Protein 1T4A (pdb70)

Organism: Bacillus subtilis (strain 168) (NCBI:txid224308)

Solvent-accessible surface area: 9435 Å² total

B-factor: mean 18.8, std 11.94, range [2.64, 69.56]

Foldseek 3Di:
DKKKKWKWFDPPDDAVVFVVVQVVCVCPVVVDDTGTDTDIIDDDDDDPDDPVVVVVVCCVPVYVVVTMDMDMDDDD/DKKKKKKFFPPPDDDVPFVVVQVVCVCPVVVDDTGGDIDIIDDDDDDPDDPVVVVVVCPPPVHPVVGMDMDMDDDD

Nearest PDB structures (foldseek):
  1t4a-assembly1_A  TM=1.014E+00  e=2.938E-14  Bacillus subtilis
  2yx5-assembly1_A  TM=8.548E-01  e=5.910E-07  Methanocaldococcus jannaschii
  2dgb-assembly1_D  TM=7.047E-01  e=1.731E-05  Thermus thermophilus
  1vq3-assembly1_C  TM=7.251E-01  e=3.754E-05  Thermotoga maritima MSB8
  3d54-assembly1_J  TM=7.693E-01  e=1.079E-04  Thermotoga maritima

Sequence (152 aa):
YKVKVYVSLKESVLDPQGSAVQHALHSTYNEVQDVRIGKYELTIEKSDRDLDVLVKECEKLLANTVIEDYRYEVEEYKVKVYVSLKESVLDPQGSAVQHALHSTYNEVQDVRIGKYELTIEKSDRDLDVLVKECEKLLANTVIEDYRYEVEE

Radius of gyration: 17.02 Å; Cα contacts (8 Å, |Δi|>4): 257; chains: 2; bounding box: 53×38×32 Å

Structure (mmCIF, N/CA/C/O backbone):
data_1T4A
#
_entry.id   1T4A
#
_cell.length_a   89.128
_cell.length_b   42.206
_cell.length_c   47.033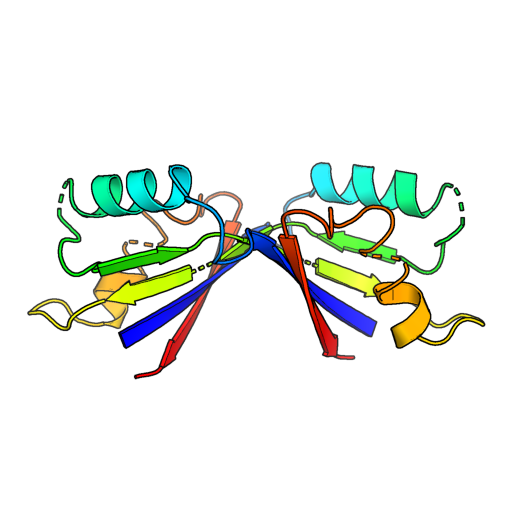
_cell.angle_alpha   90.00
_cell.angle_beta   118.22
_cell.angle_gamma   90.00
#
_symmetry.space_group_name_H-M   'C 1 2 1'
#
loop_
_entity.id
_entity.type
_entity.pdbx_description
1 polymer PurS
2 water water
#
loop_
_atom_site.group_PDB
_atom_site.id
_atom_site.type_symbol
_atom_site.label_atom_id
_atom_site.label_alt_id
_atom_site.label_comp_id
_atom_site.label_asym_id
_atom_site.label_entity_id
_atom_site.label_seq_id
_atom_site.pdbx_PDB_ins_code
_atom_site.Cartn_x
_atom_site.Cartn_y
_atom_site.Cartn_z
_atom_site.occupancy
_atom_site.B_iso_or_equiv
_atom_site.auth_seq_id
_atom_site.auth_comp_id
_atom_site.auth_asym_id
_atom_site.auth_atom_id
_atom_site.pdbx_PDB_model_num
ATOM 9 N N . TYR A 1 2 ? 30.858 -20.631 -8.275 1.00 11.02 2 TYR A N 1
ATOM 10 C CA . TYR A 1 2 ? 31.891 -21.526 -7.769 1.00 9.80 2 TYR A CA 1
ATOM 11 C C . TYR A 1 2 ? 33.239 -21.358 -8.455 1.00 9.04 2 TYR A C 1
ATOM 12 O O . TYR A 1 2 ? 33.321 -20.958 -9.619 1.00 6.94 2 TYR A O 1
ATOM 21 N N . LYS A 1 3 ? 34.295 -21.684 -7.719 1.00 10.28 3 LYS A N 1
ATOM 22 C CA . LYS A 1 3 ? 35.645 -21.649 -8.247 1.00 10.85 3 LYS A CA 1
ATOM 23 C C . LYS A 1 3 ? 36.080 -23.099 -8.135 1.00 12.06 3 LYS A C 1
ATOM 24 O O . LYS A 1 3 ? 36.191 -23.637 -7.030 1.00 9.99 3 LYS A O 1
ATOM 30 N N . VAL A 1 4 ? 36.296 -23.742 -9.276 1.00 13.10 4 VAL A N 1
ATOM 31 C CA . VAL A 1 4 ? 36.690 -25.141 -9.280 1.00 12.46 4 VAL A CA 1
ATOM 32 C C . VAL A 1 4 ? 38.184 -25.302 -9.512 1.00 12.20 4 VAL A C 1
ATOM 33 O O . VAL A 1 4 ? 38.709 -24.889 -10.545 1.00 14.04 4 VAL A O 1
ATOM 37 N N . LYS A 1 5 ? 38.861 -25.903 -8.540 1.00 8.60 5 LYS A N 1
ATOM 38 C CA . LYS A 1 5 ? 40.297 -26.156 -8.636 1.00 8.12 5 LYS A CA 1
ATOM 39 C C . LYS A 1 5 ? 40.458 -27.588 -9.127 1.00 8.63 5 LYS A C 1
ATOM 40 O O . LYS A 1 5 ? 39.934 -28.518 -8.515 1.00 8.30 5 LYS A O 1
ATOM 46 N N . VAL A 1 6 ? 41.174 -27.768 -10.230 1.00 8.47 6 VAL A N 1
ATOM 47 C CA . VAL A 1 6 ? 41.374 -29.103 -10.773 1.00 8.47 6 VAL A CA 1
ATOM 48 C C . VAL A 1 6 ? 42.861 -29.432 -10.832 1.00 9.03 6 VAL A C 1
ATOM 49 O O . VAL A 1 6 ? 43.660 -28.629 -11.310 1.00 10.38 6 VAL A O 1
ATOM 53 N N . TYR A 1 7 ? 43.228 -30.611 -10.339 1.00 7.30 7 TYR A N 1
ATOM 54 C CA . TYR A 1 7 ? 44.620 -31.044 -10.360 1.00 7.06 7 TYR A CA 1
ATOM 55 C C . TYR A 1 7 ? 44.735 -32.237 -11.295 1.00 6.16 7 TYR A C 1
ATOM 56 O O . TYR A 1 7 ? 44.142 -33.284 -11.041 1.00 5.14 7 TYR A O 1
ATOM 65 N N . VAL A 1 8 ? 45.490 -32.075 -12.377 1.00 9.19 8 VAL A N 1
ATOM 66 C CA . VAL A 1 8 ? 45.673 -33.146 -13.352 1.00 9.63 8 VAL A CA 1
ATOM 67 C C . VAL A 1 8 ? 47.096 -33.692 -13.289 1.00 9.47 8 VAL A C 1
ATOM 68 O O . VAL A 1 8 ? 48.057 -32.959 -13.493 1.00 10.54 8 VAL A O 1
ATOM 72 N N . SER A 1 9 ? 47.223 -34.981 -13.016 1.00 7.68 9 SER A N 1
ATOM 73 C CA . SER A 1 9 ? 48.539 -35.600 -12.916 1.00 9.51 9 SER A CA 1
ATOM 74 C C . SER A 1 9 ? 48.540 -37.005 -13.498 1.00 9.29 9 SER A C 1
ATOM 75 O O . SER A 1 9 ? 47.532 -37.713 -13.445 1.00 9.89 9 SER A O 1
ATOM 78 N N . LEU A 1 10 ? 49.679 -37.402 -14.053 1.00 10.13 10 LEU A N 1
ATOM 79 C CA . LEU A 1 10 ? 49.811 -38.720 -14.652 1.00 11.54 10 LEU A CA 1
ATOM 80 C C . LEU A 1 10 ? 49.558 -39.801 -13.612 1.00 12.64 10 LEU A C 1
ATOM 81 O O . LEU A 1 10 ? 49.957 -39.670 -12.452 1.00 10.94 10 LEU A O 1
ATOM 86 N N . LYS A 1 11 ? 48.878 -40.862 -14.033 1.00 11.04 11 LYS A N 1
ATOM 87 C CA . LYS A 1 11 ? 48.582 -41.968 -13.139 1.00 11.93 11 LYS A CA 1
ATOM 88 C C . LYS A 1 11 ? 49.887 -42.576 -12.623 1.00 12.72 11 LYS A C 1
ATOM 89 O O . LYS A 1 11 ? 50.914 -42.557 -13.305 1.00 10.02 11 LYS A O 1
ATOM 95 N N . GLU A 1 12 ? 49.835 -43.099 -11.404 1.00 14.76 12 GLU A N 1
ATOM 96 C CA . GLU A 1 12 ? 50.990 -43.702 -10.757 1.00 17.22 12 GLU A CA 1
ATOM 97 C C . GLU A 1 12 ? 51.759 -44.656 -11.668 1.00 17.55 12 GLU A C 1
ATOM 98 O O . GLU A 1 12 ? 52.984 -44.581 -11.757 1.00 18.21 12 GLU A O 1
ATOM 104 N N . SER A 1 13 ? 51.036 -45.540 -12.348 1.00 21.46 13 SER A N 1
ATOM 105 C CA . SER A 1 13 ? 51.652 -46.527 -13.235 1.00 23.37 13 SER A CA 1
ATOM 106 C C . SER A 1 13 ? 52.133 -45.978 -14.575 1.00 21.90 13 SER A C 1
ATOM 107 O O . SER A 1 13 ? 52.646 -46.728 -15.406 1.00 23.35 13 SER A O 1
ATOM 110 N N . VAL A 1 14 ? 51.966 -44.678 -14.793 1.00 14.66 14 VAL A N 1
ATOM 111 C CA . VAL A 1 14 ? 52.400 -44.062 -16.044 1.00 12.82 14 VAL A CA 1
ATOM 112 C C . VAL A 1 14 ? 53.735 -43.339 -15.871 1.00 11.06 14 VAL A C 1
ATOM 113 O O . VAL A 1 14 ? 53.893 -42.529 -14.960 1.00 10.65 14 VAL A O 1
ATOM 117 N N . LEU A 1 15 ? 54.694 -43.633 -16.745 1.00 8.44 15 LEU A N 1
ATOM 118 C CA . LEU A 1 15 ? 56.000 -42.984 -16.677 1.00 8.86 15 LEU A CA 1
ATOM 119 C C . LEU A 1 15 ? 55.873 -41.523 -17.127 1.00 8.69 15 LEU A C 1
ATOM 120 O O . LEU A 1 15 ? 55.099 -41.216 -18.032 1.00 5.15 15 LEU A O 1
ATOM 125 N N . ASP A 1 16 ? 56.630 -40.631 -16.494 1.00 8.61 16 ASP A N 1
ATOM 126 C CA . ASP A 1 16 ? 56.594 -39.218 -16.850 1.00 12.44 16 ASP A CA 1
ATOM 127 C C . ASP A 1 16 ? 57.941 -38.745 -17.381 1.00 12.39 16 ASP A C 1
ATOM 128 O O . ASP A 1 16 ? 58.770 -38.218 -16.632 1.00 12.27 16 ASP A O 1
ATOM 133 N N . PRO A 1 17 ? 58.172 -38.915 -18.691 1.00 14.99 17 PRO A N 1
ATOM 134 C CA . PRO A 1 17 ? 59.424 -38.505 -19.331 1.00 14.83 17 PRO A CA 1
ATOM 135 C C . PRO A 1 17 ? 59.734 -37.013 -19.234 1.00 14.18 17 PRO A C 1
ATOM 136 O O . PRO A 1 17 ? 60.902 -36.620 -19.240 1.00 13.71 17 PRO A O 1
ATOM 140 N N . GLN A 1 18 ? 58.698 -36.179 -19.161 1.00 13.05 18 GLN A N 1
ATOM 141 C CA . GLN A 1 18 ? 58.914 -34.737 -19.057 1.00 13.10 18 GLN A CA 1
ATOM 142 C C . GLN A 1 18 ? 59.610 -34.479 -17.721 1.00 11.98 18 GLN A C 1
ATOM 143 O O . GLN A 1 18 ? 60.618 -33.775 -17.653 1.00 11.80 18 GLN A O 1
ATOM 149 N N . GLY A 1 19 ? 59.064 -35.066 -16.660 1.00 8.36 19 GLY A N 1
ATOM 150 C CA . GLY A 1 19 ? 59.649 -34.899 -15.343 1.00 8.71 19 GLY A CA 1
ATOM 151 C C . GLY A 1 19 ? 61.011 -35.560 -15.256 1.00 8.77 19 GLY A C 1
ATOM 152 O O . GLY A 1 19 ? 61.942 -35.023 -14.660 1.00 8.05 19 GLY A O 1
ATOM 153 N N . SER A 1 20 ? 61.130 -36.737 -15.858 1.00 11.00 20 SER A N 1
ATOM 154 C CA . SER A 1 20 ? 62.388 -37.464 -15.842 1.00 11.08 20 SER A CA 1
ATOM 155 C C . SER A 1 20 ? 63.507 -36.638 -16.476 1.00 11.12 20 SER A C 1
ATOM 156 O O . SER A 1 20 ? 64.666 -36.736 -16.069 1.00 8.98 20 SER A O 1
ATOM 159 N N . ALA A 1 21 ? 63.155 -35.826 -17.472 1.00 7.01 21 ALA A N 1
ATOM 160 C CA . ALA A 1 21 ? 64.135 -34.983 -18.160 1.00 8.95 21 ALA A CA 1
ATOM 161 C C . ALA A 1 21 ? 64.500 -33.801 -17.266 1.00 8.31 21 ALA A C 1
ATOM 162 O O . ALA A 1 21 ? 65.664 -33.398 -17.189 1.00 9.75 21 ALA A O 1
ATOM 164 N N . VAL A 1 22 ? 63.495 -33.240 -16.603 1.00 9.19 22 VAL A N 1
ATOM 165 C CA . VAL A 1 22 ? 63.708 -32.126 -15.689 1.00 9.37 22 VAL A CA 1
ATOM 166 C C . VAL A 1 22 ? 64.557 -32.605 -14.507 1.00 9.80 22 VAL A C 1
ATOM 167 O O . VAL A 1 22 ? 65.437 -31.891 -14.031 1.00 8.24 22 VAL A O 1
ATOM 171 N N . GLN A 1 23 ? 64.287 -33.818 -14.037 1.00 7.55 23 GLN A N 1
ATOM 172 C CA . GLN A 1 23 ? 65.039 -34.371 -12.911 1.00 6.68 23 GLN A CA 1
ATOM 173 C C . GLN A 1 23 ? 66.519 -34.480 -13.273 1.00 5.24 23 GLN A C 1
ATOM 174 O O . GLN A 1 23 ? 67.392 -34.151 -12.472 1.00 4.10 23 GLN A O 1
ATOM 180 N N . HIS A 1 24 ? 66.787 -34.937 -14.491 1.00 7.71 24 HIS A N 1
ATOM 181 C CA . HIS A 1 24 ? 68.151 -35.098 -14.985 1.00 9.16 24 HIS A CA 1
ATOM 182 C C . HIS A 1 24 ? 68.904 -33.769 -14.975 1.00 9.48 24 HIS A C 1
ATOM 183 O O . HIS A 1 24 ? 70.038 -33.691 -14.501 1.00 7.66 24 HIS A O 1
ATOM 190 N N . ALA A 1 25 ? 68.270 -32.724 -15.501 1.00 10.63 25 ALA A N 1
ATOM 191 C CA . ALA A 1 25 ? 68.884 -31.400 -15.545 1.00 8.83 25 ALA A CA 1
ATOM 192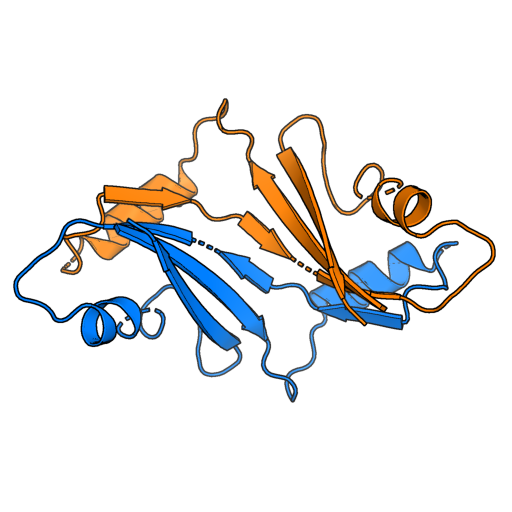 C C . ALA A 1 25 ? 69.158 -30.886 -14.135 1.00 10.47 25 ALA A C 1
ATOM 193 O O . ALA A 1 25 ? 70.234 -30.348 -13.854 1.00 10.88 25 ALA A O 1
ATOM 195 N N . LEU A 1 26 ? 68.172 -31.049 -13.258 1.00 9.54 26 LEU A N 1
ATOM 196 C CA . LEU A 1 26 ? 68.292 -30.617 -11.873 1.00 8.03 26 LEU A CA 1
ATOM 197 C C . LEU A 1 26 ? 69.488 -31.295 -11.213 1.00 8.14 26 LEU A C 1
ATOM 198 O O . LEU A 1 26 ? 70.249 -30.658 -10.480 1.00 6.17 26 LEU A O 1
ATOM 203 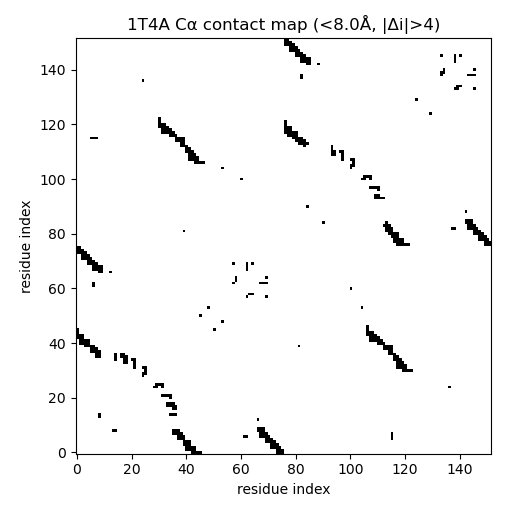N N . HIS A 1 27 ? 69.662 -32.584 -11.488 1.00 10.03 27 HIS A N 1
ATOM 204 C CA . HIS A 1 27 ? 70.780 -33.324 -10.920 1.00 10.82 27 HIS A CA 1
ATOM 205 C C . HIS A 1 27 ? 72.109 -32.746 -11.398 1.00 11.64 27 HIS A C 1
ATOM 206 O O . HIS A 1 27 ? 73.020 -32.521 -10.601 1.00 12.44 27 HIS A O 1
ATOM 213 N N . SER A 1 28 ? 72.213 -32.491 -12.697 1.00 9.56 28 SER A N 1
ATOM 214 C CA . SER A 1 28 ? 73.434 -31.933 -13.270 1.00 11.72 28 SER A CA 1
ATOM 215 C C . SER A 1 28 ? 73.734 -30.558 -12.685 1.00 11.87 28 SER A C 1
ATOM 216 O O . SER A 1 28 ? 74.888 -30.129 -12.650 1.00 11.41 28 SER A O 1
ATOM 227 N N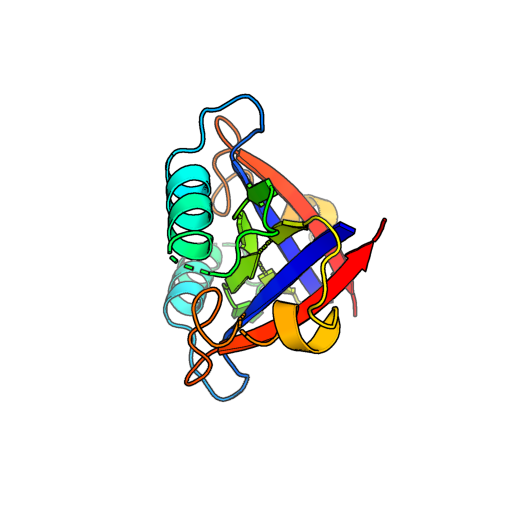 . THR A 1 30 ? 73.412 -29.842 -9.682 1.00 15.88 30 THR A N 1
ATOM 228 C CA . THR A 1 30 ? 73.728 -30.173 -8.287 1.00 16.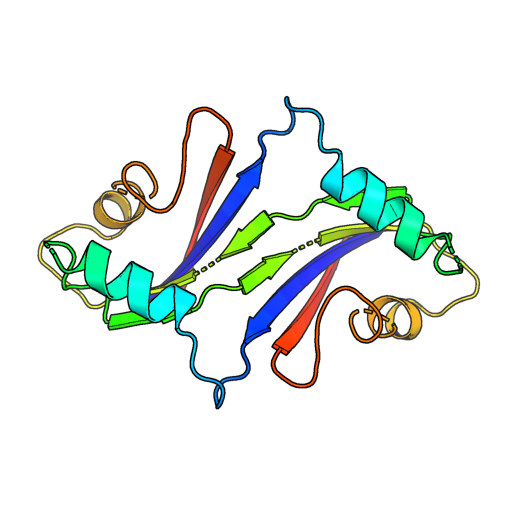94 30 THR A CA 1
ATOM 229 C C . THR A 1 30 ? 72.562 -30.382 -7.314 1.00 15.55 30 THR A C 1
ATOM 230 O O . THR A 1 30 ? 72.772 -30.417 -6.102 1.00 13.31 30 THR A O 1
ATOM 234 N N . TYR A 1 31 ? 71.343 -30.530 -7.822 1.00 9.16 31 TYR A N 1
ATOM 235 C CA . TYR A 1 31 ? 70.201 -30.749 -6.933 1.00 8.45 31 TYR A CA 1
ATOM 236 C C . TYR A 1 31 ? 69.872 -32.235 -6.854 1.00 8.61 31 TYR A C 1
ATOM 237 O O . TYR A 1 31 ? 68.758 -32.662 -7.166 1.00 5.86 31 TYR A O 1
ATOM 246 N N . ASN A 1 32 ? 70.856 -33.014 -6.419 1.00 12.75 32 ASN A N 1
ATOM 247 C CA . ASN A 1 32 ? 70.704 -34.455 -6.306 1.00 14.54 32 ASN A CA 1
ATOM 248 C C . ASN A 1 32 ? 69.746 -34.901 -5.204 1.00 15.59 32 ASN A C 1
ATOM 249 O O . ASN A 1 32 ? 69.510 -36.096 -5.036 1.00 18.74 32 ASN A O 1
ATOM 254 N N . GLU A 1 33 ? 69.191 -33.959 -4.450 1.00 10.95 33 GLU A N 1
ATOM 255 C CA . GLU A 1 33 ? 68.251 -34.346 -3.407 1.00 10.36 33 GLU A CA 1
ATOM 256 C C . GLU A 1 33 ? 66.885 -34.642 -4.023 1.00 9.75 33 GLU A C 1
ATOM 257 O O . GLU A 1 33 ? 66.015 -35.219 -3.380 1.00 8.95 33 GLU A O 1
ATOM 263 N N . VAL A 1 34 ? 66.704 -34.255 -5.282 1.00 11.68 34 VAL A N 1
ATOM 264 C CA . VAL A 1 34 ? 65.445 -34.511 -5.973 1.00 10.80 34 VAL A CA 1
ATOM 265 C C . VAL A 1 34 ? 65.420 -35.987 -6.373 1.00 11.16 34 VAL A C 1
ATOM 266 O O . VAL A 1 34 ? 66.239 -36.434 -7.175 1.00 11.77 34 VAL A O 1
ATOM 270 N N . GLN A 1 35 ? 64.481 -36.738 -5.812 0.00 19.13 35 GLN A N 1
ATOM 271 C CA . GLN A 1 35 ? 64.373 -38.163 -6.099 0.00 19.94 35 GLN A CA 1
ATOM 272 C C . GLN A 1 35 ? 63.439 -38.490 -7.256 0.00 18.83 35 GLN A C 1
ATOM 273 O O . GLN A 1 35 ? 63.678 -39.429 -8.016 0.00 18.59 35 GLN A O 1
ATOM 279 N N . ASP A 1 36 ? 62.372 -37.713 -7.384 1.00 10.99 36 ASP A N 1
ATOM 280 C CA . ASP A 1 36 ? 61.390 -37.931 -8.438 1.00 9.86 36 ASP A CA 1
ATOM 281 C C . ASP A 1 36 ? 60.698 -36.620 -8.812 1.00 8.80 36 ASP A C 1
ATOM 282 O O . ASP A 1 36 ? 60.539 -35.731 -7.978 1.00 5.04 36 ASP A O 1
ATOM 287 N N . VAL A 1 37 ? 60.312 -36.504 -10.078 1.00 7.40 37 VAL A N 1
ATOM 288 C CA . VAL A 1 37 ? 59.621 -35.320 -10.575 1.00 7.54 37 VAL A CA 1
ATOM 289 C C . VAL A 1 37 ? 58.430 -35.775 -11.412 1.00 7.72 37 VAL A C 1
ATOM 290 O O . VAL A 1 37 ? 58.594 -36.555 -12.350 1.00 5.79 37 VAL A O 1
ATOM 294 N N . ARG A 1 38 ? 57.238 -35.309 -11.047 1.00 9.70 38 ARG A N 1
ATOM 295 C CA . ARG A 1 38 ? 56.009 -35.626 -11.771 1.00 11.02 38 ARG A CA 1
ATOM 296 C C . ARG A 1 38 ? 55.440 -34.271 -12.190 1.00 12.14 38 ARG A C 1
ATOM 297 O O . ARG A 1 38 ? 55.194 -33.408 -11.344 1.00 10.84 38 ARG A O 1
ATOM 305 N N . ILE A 1 39 ? 55.250 -34.070 -13.486 1.00 9.10 39 ILE A N 1
ATOM 306 C CA . ILE A 1 39 ? 54.727 -32.799 -13.960 1.00 10.35 39 ILE A CA 1
ATOM 307 C C . ILE A 1 39 ? 53.311 -32.955 -14.468 1.00 11.01 39 ILE A C 1
ATOM 308 O O . ILE A 1 39 ? 53.016 -33.838 -15.275 1.00 11.67 39 ILE A O 1
ATOM 313 N N . GLY A 1 40 ? 52.430 -32.097 -13.971 1.00 9.82 40 GLY A N 1
ATOM 314 C CA . GLY A 1 40 ? 51.042 -32.157 -14.372 1.00 10.54 40 GLY A CA 1
ATOM 315 C C . GLY A 1 40 ? 50.484 -30.778 -14.636 1.00 10.57 40 GLY A C 1
ATOM 316 O O . GLY A 1 40 ? 51.208 -29.868 -15.038 1.00 10.06 40 GLY A O 1
ATOM 317 N N . LYS A 1 41 ? 49.190 -30.618 -14.397 1.00 10.71 41 LYS A N 1
ATOM 318 C CA . LYS A 1 41 ? 48.536 -29.338 -14.625 1.00 11.25 41 LYS A CA 1
ATOM 319 C C . LYS A 1 41 ? 47.627 -28.964 -13.461 1.00 12.10 41 LYS A C 1
ATOM 320 O O . LYS A 1 41 ? 47.088 -29.832 -12.776 1.00 11.14 41 LYS A O 1
ATOM 326 N N . TYR A 1 42 ? 47.480 -27.661 -13.244 1.00 12.01 42 TYR A N 1
ATOM 327 C CA . TYR A 1 42 ? 46.615 -27.124 -12.199 1.00 12.81 42 TYR A CA 1
ATOM 328 C C . TYR A 1 42 ? 45.714 -26.124 -12.919 1.00 12.78 42 TYR A C 1
ATOM 329 O O . TYR A 1 42 ? 46.175 -25.368 -13.773 1.00 14.60 42 TYR A O 1
ATOM 346 N N . GLU A 1 44 ? 41.996 -23.461 -12.580 1.00 9.50 44 GLU A N 1
ATOM 347 C CA . GLU A 1 44 ? 40.945 -22.877 -11.775 1.00 10.08 44 GLU A CA 1
ATOM 348 C C . GLU A 1 44 ? 39.884 -22.419 -12.748 1.00 9.81 44 GLU A C 1
ATOM 349 O O . GLU A 1 44 ? 40.156 -21.608 -13.631 1.00 8.28 44 GLU A O 1
ATOM 355 N N . LEU A 1 45 ? 38.689 -22.983 -12.609 1.00 15.21 45 LEU A N 1
ATOM 356 C CA . LEU A 1 45 ? 37.566 -22.630 -13.463 1.00 15.20 45 LEU A CA 1
ATOM 357 C C . LEU A 1 45 ? 36.451 -22.022 -12.634 1.00 14.62 45 LEU A C 1
ATOM 358 O O . LEU A 1 45 ? 36.000 -22.615 -11.655 1.00 15.94 45 LEU A O 1
ATOM 363 N N . THR A 1 46 ? 36.020 -20.830 -13.025 1.00 7.72 46 THR A N 1
ATOM 364 C CA . THR A 1 46 ? 34.930 -20.155 -12.343 1.00 6.60 46 THR A CA 1
ATOM 365 C C . THR A 1 46 ? 33.641 -20.592 -13.051 1.00 7.37 46 THR A C 1
ATOM 366 O O . THR A 1 46 ? 33.539 -20.500 -14.274 1.00 5.54 46 THR A O 1
ATOM 370 N N . ILE A 1 47 ? 32.657 -21.066 -12.296 1.00 9.84 47 ILE A N 1
ATOM 371 C CA . ILE A 1 47 ? 31.413 -21.511 -12.908 1.00 11.01 47 ILE A CA 1
ATOM 372 C C . ILE A 1 47 ? 30.156 -21.021 -12.207 1.00 11.93 47 ILE A C 1
ATOM 373 O O . ILE A 1 47 ? 30.145 -20.794 -10.997 1.00 12.09 47 ILE A O 1
ATOM 378 N N . GLU A 1 48 ? 29.095 -20.850 -12.985 1.00 12.04 48 GLU A N 1
ATOM 379 C CA . GLU A 1 48 ? 27.817 -20.423 -12.436 1.00 13.33 48 GLU A CA 1
ATOM 380 C C . GLU A 1 48 ? 26.973 -21.671 -12.218 1.00 12.58 48 GLU A C 1
ATOM 381 O O . GLU A 1 48 ? 27.171 -22.684 -12.886 1.00 12.10 48 GLU A O 1
ATOM 387 N N . LYS A 1 49 ? 26.057 -21.616 -11.262 1.00 11.35 49 LYS A N 1
ATOM 388 C CA . LYS A 1 49 ? 25.199 -22.761 -11.006 1.00 12.29 49 LYS A CA 1
ATOM 389 C C . LYS A 1 49 ? 24.191 -22.910 -12.142 1.00 13.75 49 LYS A C 1
ATOM 390 O O . LYS A 1 49 ? 23.852 -21.938 -12.812 1.00 10.56 49 LYS A O 1
ATOM 396 N N . SER A 1 50 ? 23.735 -24.138 -12.366 1.00 18.03 50 SER A N 1
ATOM 397 C CA . SER A 1 50 ? 22.763 -24.422 -13.412 1.00 19.16 50 SER A CA 1
ATOM 398 C C . SER A 1 50 ? 21.945 -25.645 -13.020 1.00 20.84 50 SER A C 1
ATOM 399 O O . SER A 1 50 ? 22.003 -26.106 -11.876 1.00 22.59 50 SER A O 1
ATOM 402 N N . ASP A 1 51 ? 21.192 -26.172 -13.980 1.00 17.92 51 ASP A N 1
ATOM 403 C CA . ASP A 1 51 ? 20.368 -27.348 -13.747 1.00 18.89 51 ASP A CA 1
ATOM 404 C C . ASP A 1 51 ? 21.238 -28.588 -13.549 1.00 18.74 51 ASP A C 1
ATOM 405 O O . ASP A 1 51 ? 20.812 -29.557 -12.923 1.00 19.26 51 ASP A O 1
ATOM 410 N N . ARG A 1 52 ? 22.456 -28.558 -14.082 1.00 13.32 52 ARG A N 1
ATOM 411 C CA . ARG A 1 52 ? 23.375 -29.690 -13.942 1.00 12.95 52 ARG A CA 1
ATOM 412 C C . ARG A 1 52 ? 23.834 -29.819 -12.494 1.00 11.44 52 ARG A C 1
ATOM 413 O O . ARG A 1 52 ? 23.955 -28.821 -11.795 1.00 11.08 52 ARG A O 1
ATOM 421 N N . ASP A 1 53 ? 24.097 -31.043 -12.049 1.00 10.60 53 ASP A N 1
ATOM 422 C CA . ASP A 1 53 ? 24.591 -31.246 -10.692 1.00 9.28 53 ASP A CA 1
ATOM 423 C C . ASP A 1 53 ? 26.064 -30.858 -10.721 1.00 9.08 53 ASP A C 1
ATOM 424 O O . ASP A 1 53 ? 26.728 -31.026 -11.748 1.00 7.78 53 ASP A O 1
ATOM 429 N N . LEU A 1 54 ? 26.570 -30.335 -9.608 1.00 8.29 54 LEU A N 1
ATOM 430 C CA . LEU A 1 54 ? 27.968 -29.929 -9.549 1.00 9.79 54 LEU A CA 1
ATOM 431 C C . LEU A 1 54 ? 28.904 -31.091 -9.877 1.00 8.71 54 LEU A C 1
ATOM 432 O O . LEU A 1 54 ? 29.790 -30.968 -10.726 1.00 6.76 54 LEU A O 1
ATOM 437 N N . ASP A 1 55 ? 28.699 -32.223 -9.209 1.00 11.15 55 ASP A N 1
ATOM 438 C CA . ASP A 1 55 ? 29.545 -33.385 -9.442 1.00 10.68 55 ASP A CA 1
ATOM 439 C C . ASP A 1 55 ? 29.476 -33.906 -10.879 1.00 11.07 55 ASP A C 1
ATOM 440 O O . ASP A 1 55 ? 30.498 -34.270 -11.454 1.00 9.46 55 ASP A O 1
ATOM 445 N N . VAL A 1 56 ? 28.288 -33.919 -11.473 1.00 10.61 56 VAL A N 1
ATOM 446 C CA . VAL A 1 56 ? 28.162 -34.399 -12.849 1.00 10.70 56 VAL A CA 1
ATOM 447 C C . VAL A 1 56 ? 28.908 -33.488 -13.831 1.00 9.35 56 VAL A C 1
ATOM 448 O O . VAL A 1 56 ? 29.602 -33.963 -14.732 1.00 8.28 56 VAL A O 1
ATOM 452 N N . LEU A 1 57 ? 28.772 -32.179 -13.645 1.00 6.95 57 LEU A N 1
ATOM 453 C CA . LEU A 1 57 ? 29.427 -31.197 -14.510 1.00 7.84 57 LEU A CA 1
ATOM 454 C C . LEU A 1 57 ? 30.958 -31.222 -14.466 1.00 8.10 57 LEU A C 1
ATOM 455 O O . LEU A 1 57 ? 31.614 -31.227 -15.509 1.00 8.59 57 LEU A O 1
ATOM 460 N N . VAL A 1 58 ? 31.531 -31.229 -13.267 1.00 10.62 58 VAL A N 1
ATOM 461 C CA . VAL A 1 58 ? 32.988 -31.228 -13.133 1.00 11.64 58 VAL A CA 1
ATOM 462 C C . VAL A 1 58 ? 33.605 -32.502 -13.719 1.00 12.19 58 VAL A C 1
ATOM 463 O O . VAL A 1 58 ? 34.654 -32.455 -14.370 1.00 8.70 58 VAL A O 1
ATOM 467 N N . LYS A 1 59 ? 32.956 -33.639 -13.496 1.00 8.94 59 LYS A N 1
ATOM 468 C CA . LYS A 1 59 ? 33.472 -34.895 -14.030 1.00 11.91 59 LYS A CA 1
ATOM 469 C C . LYS A 1 59 ? 33.462 -34.915 -15.556 1.00 12.48 59 LYS A C 1
ATOM 470 O O . LYS A 1 59 ? 34.392 -35.427 -16.179 1.00 9.97 59 LYS A O 1
ATOM 476 N N . GLU A 1 60 ? 32.411 -34.366 -16.160 1.00 11.79 60 GLU A N 1
ATOM 477 C CA . GLU A 1 60 ? 32.324 -34.349 -17.619 1.00 13.38 60 GLU A CA 1
ATOM 478 C C . GLU A 1 60 ? 33.391 -33.463 -18.238 1.00 12.50 60 GLU A C 1
ATOM 479 O O . GLU A 1 60 ? 34.036 -33.855 -19.209 1.00 14.09 60 GLU A O 1
ATOM 493 N N . CYS A 1 62 ? 36.213 -32.637 -16.958 1.00 13.23 62 CYS A N 1
ATOM 494 C CA . CYS A 1 62 ? 37.491 -33.296 -16.720 1.00 14.26 62 CYS A CA 1
ATOM 495 C C . CYS A 1 62 ? 37.723 -34.472 -17.675 1.00 13.51 62 CYS A C 1
ATOM 496 O O . CYS A 1 62 ? 38.784 -34.576 -18.282 1.00 15.77 62 CYS A O 1
ATOM 499 N N . GLU A 1 63 ? 36.734 -35.351 -17.814 1.00 8.35 63 GLU A N 1
ATOM 500 C CA . GLU A 1 63 ? 36.871 -36.513 -18.696 1.00 8.37 63 GLU A CA 1
ATOM 501 C C . GLU A 1 63 ? 36.906 -36.130 -20.175 1.00 10.87 63 GLU A C 1
ATOM 502 O O . GLU A 1 63 ? 37.664 -36.707 -20.958 1.00 10.88 63 GLU A O 1
ATOM 508 N N . LYS A 1 64 ? 36.089 -35.150 -20.546 1.00 10.98 64 LYS A N 1
ATOM 509 C CA . LYS A 1 64 ? 35.986 -34.713 -21.933 1.00 11.83 64 LYS A CA 1
ATOM 510 C C . LYS A 1 64 ? 37.059 -33.753 -22.430 1.00 11.32 64 LYS A C 1
ATOM 511 O O . LYS A 1 64 ? 37.388 -33.763 -23.616 1.00 9.50 64 LYS A O 1
ATOM 517 N N . LEU A 1 65 ? 37.610 -32.928 -21.541 1.00 12.41 65 LEU A N 1
ATOM 518 C CA . LEU A 1 65 ? 38.599 -31.949 -21.980 1.00 11.20 65 LEU A CA 1
ATOM 519 C C . LEU A 1 65 ? 39.830 -31.706 -21.110 1.00 10.36 65 LEU A C 1
ATOM 520 O O . LEU A 1 65 ? 40.952 -31.733 -21.605 1.00 9.00 65 LEU A O 1
ATOM 525 N N . LEU A 1 66 ? 39.615 -31.450 -19.823 1.00 7.59 66 LEU A N 1
ATOM 526 C CA . LEU A 1 66 ? 40.712 -31.148 -18.910 1.00 9.13 66 LEU A CA 1
ATOM 527 C C . LEU A 1 66 ? 41.800 -32.195 -18.785 1.00 8.49 66 LEU A C 1
ATOM 528 O O . LEU A 1 66 ? 42.981 -31.862 -18.683 1.00 7.00 66 LEU A O 1
ATOM 533 N N . ALA A 1 67 ? 41.417 -33.463 -18.785 1.00 12.87 67 ALA A N 1
ATOM 534 C CA . ALA A 1 67 ? 42.414 -34.508 -18.640 1.00 12.36 67 ALA A CA 1
ATOM 535 C C . ALA A 1 67 ? 42.193 -35.663 -19.593 1.00 13.06 67 ALA A C 1
ATOM 536 O O . ALA A 1 67 ? 41.063 -35.944 -19.992 1.00 13.90 67 ALA A O 1
ATOM 538 N N . ASN A 1 68 ? 43.284 -36.316 -19.981 1.00 12.39 68 ASN A N 1
ATOM 539 C CA . ASN A 1 68 ? 43.191 -37.486 -20.844 1.00 10.26 68 ASN A CA 1
ATOM 540 C C . ASN A 1 68 ? 43.206 -38.620 -19.825 1.00 10.08 68 ASN A C 1
ATOM 541 O O . ASN A 1 68 ? 44.271 -39.113 -19.448 1.00 8.61 68 ASN A O 1
ATOM 546 N N . THR A 1 69 ? 42.019 -39.020 -19.378 1.00 10.06 69 THR A N 1
ATOM 547 C CA . THR A 1 69 ? 41.891 -40.047 -18.351 1.00 10.42 69 THR A CA 1
ATOM 548 C C . THR A 1 69 ? 42.473 -41.421 -18.652 1.00 9.72 69 THR A C 1
ATOM 549 O O . THR A 1 69 ? 42.392 -42.320 -17.812 1.00 9.00 69 THR A O 1
ATOM 553 N N . VAL A 1 70 ? 43.050 -41.600 -19.838 1.00 9.58 70 VAL A N 1
ATOM 554 C CA . VAL A 1 70 ? 43.667 -42.883 -20.165 1.00 8.50 70 VAL A CA 1
ATOM 555 C C . VAL A 1 70 ? 45.032 -42.907 -19.477 1.00 10.31 70 VAL A C 1
ATOM 556 O O . VAL A 1 70 ? 45.518 -43.962 -19.079 1.00 8.80 70 VAL A O 1
ATOM 560 N N . ILE A 1 71 ? 45.639 -41.731 -19.329 1.00 11.63 71 ILE A N 1
ATOM 561 C CA . ILE A 1 71 ? 46.954 -41.623 -18.698 1.00 11.79 71 ILE A CA 1
ATOM 562 C C . ILE A 1 71 ? 46.986 -40.687 -17.485 1.00 10.87 71 ILE A C 1
ATOM 563 O O . ILE A 1 71 ? 47.924 -40.733 -16.685 1.00 9.85 71 ILE A O 1
ATOM 568 N N . GLU A 1 72 ? 45.959 -39.854 -17.345 1.00 14.88 72 GLU A N 1
ATOM 569 C CA . GLU A 1 72 ? 45.900 -38.882 -16.257 1.00 14.06 72 GLU A CA 1
ATOM 570 C C . GLU A 1 72 ? 44.788 -39.066 -15.229 1.00 13.96 72 GLU A C 1
ATOM 571 O O . GLU A 1 72 ? 43.682 -39.499 -15.552 1.00 12.62 72 GLU A O 1
ATOM 577 N N . ASP A 1 73 ? 45.103 -38.733 -13.982 1.00 6.02 73 ASP A N 1
ATOM 578 C CA . ASP A 1 73 ? 44.128 -38.778 -12.900 1.00 8.17 73 ASP A CA 1
ATOM 579 C C . ASP A 1 73 ? 43.713 -37.330 -12.715 1.00 8.17 73 ASP A C 1
ATOM 580 O O . ASP A 1 73 ? 44.434 -36.420 -13.131 1.00 8.31 73 ASP A O 1
ATOM 585 N N . TYR A 1 74 ? 42.555 -37.108 -12.107 1.00 8.41 74 TYR A N 1
ATOM 586 C CA . TYR A 1 74 ? 42.116 -35.749 -11.834 1.00 10.88 74 TYR A CA 1
ATOM 587 C C . TYR A 1 74 ? 41.403 -35.728 -10.497 1.00 10.45 74 TYR A C 1
ATOM 588 O O . TYR A 1 74 ? 40.756 -36.699 -10.109 1.00 11.41 74 TYR A O 1
ATOM 597 N N . ARG A 1 75 ? 41.556 -34.626 -9.780 1.00 11.22 75 ARG A N 1
ATOM 598 C CA . ARG A 1 75 ? 40.890 -34.462 -8.501 1.00 11.48 75 ARG A CA 1
ATOM 599 C C . ARG A 1 75 ? 40.506 -32.990 -8.434 1.00 9.52 75 ARG A C 1
ATOM 600 O O . ARG A 1 75 ? 41.202 -32.136 -8.982 1.00 5.51 75 ARG A O 1
ATOM 608 N N . TYR A 1 76 ? 39.390 -32.692 -7.787 1.00 9.13 76 TYR A N 1
ATOM 609 C CA . TYR A 1 76 ? 38.960 -31.313 -7.716 1.00 8.96 76 TYR A CA 1
ATOM 610 C C . TYR A 1 76 ? 38.412 -30.932 -6.354 1.00 8.77 76 TYR A C 1
ATOM 611 O O . TYR A 1 76 ? 38.001 -31.786 -5.571 1.00 9.57 76 TYR A O 1
ATOM 620 N N . GLU A 1 77 ? 38.437 -29.633 -6.082 1.00 9.55 77 GLU A N 1
ATOM 621 C CA . GLU A 1 77 ? 37.930 -29.076 -4.841 1.00 11.02 77 GLU A CA 1
ATOM 622 C C . GLU A 1 77 ? 37.157 -27.843 -5.278 1.00 9.80 77 GLU A C 1
ATOM 623 O O . GLU A 1 77 ? 37.555 -27.168 -6.226 1.00 10.24 77 GLU A O 1
ATOM 629 N N . VAL A 1 78 ? 36.060 -27.541 -4.596 1.00 7.55 78 VAL A N 1
ATOM 630 C CA . VAL A 1 78 ? 35.262 -26.388 -4.979 1.00 7.94 78 VAL A CA 1
ATOM 631 C C . VAL A 1 78 ? 35.054 -25.424 -3.823 1.00 7.85 78 VAL A C 1
ATOM 632 O O . VAL A 1 78 ? 34.830 -25.839 -2.688 1.00 7.06 78 VAL A O 1
ATOM 636 N N . GLU A 1 79 ? 35.147 -24.134 -4.132 1.00 7.95 79 GLU A N 1
ATOM 637 C CA . GLU A 1 79 ? 34.952 -23.066 -3.160 1.00 9.79 79 GLU A CA 1
ATOM 638 C C . GLU A 1 79 ? 33.915 -22.109 -3.738 1.00 10.77 79 GLU A C 1
ATOM 639 O O . GLU A 1 79 ? 33.673 -22.101 -4.946 1.00 9.48 79 GLU A O 1
ATOM 645 N N . GLU A 1 80 ? 33.319 -21.296 -2.875 1.00 9.40 80 GLU A N 1
ATOM 646 C CA . GLU A 1 80 ? 32.327 -20.329 -3.312 1.00 11.58 80 GLU A CA 1
ATOM 647 C C . GLU A 1 80 ? 33.051 -19.010 -3.559 1.00 12.47 80 GLU A C 1
ATOM 648 O O . GLU A 1 80 ? 33.954 -18.703 -2.755 1.00 11.93 80 GLU A O 1
ATOM 662 N N . TYR B 1 2 ? 60.185 -35.713 1.770 1.00 11.52 2 TYR B N 1
ATOM 663 C CA . TYR B 1 2 ? 59.230 -34.676 1.368 1.00 10.03 2 TYR B CA 1
ATOM 664 C C . TYR B 1 2 ? 58.600 -34.724 -0.021 1.00 9.12 2 TYR B C 1
ATOM 665 O O . TYR B 1 2 ? 59.229 -35.116 -1.009 1.00 7.91 2 TYR B O 1
ATOM 674 N N . LYS B 1 3 ? 57.343 -34.296 -0.076 1.00 8.21 3 LYS B N 1
ATOM 675 C CA . LYS B 1 3 ? 56.605 -34.202 -1.325 1.00 8.88 3 LYS B CA 1
ATOM 676 C C . LYS B 1 3 ? 56.333 -32.713 -1.486 1.00 8.75 3 LYS B C 1
ATOM 677 O O . LYS B 1 3 ? 55.524 -32.141 -0.750 1.00 9.60 3 LYS B O 1
ATOM 683 N N . VAL B 1 4 ? 57.017 -32.080 -2.431 1.00 8.04 4 VAL B N 1
ATOM 684 C CA . VAL B 1 4 ? 56.839 -30.649 -2.647 1.00 8.26 4 VAL B CA 1
ATOM 685 C C . VAL B 1 4 ? 55.968 -30.357 -3.862 1.00 7.84 4 VAL B C 1
ATOM 686 O O . VAL B 1 4 ? 56.274 -30.784 -4.974 1.00 8.78 4 VAL B O 1
ATOM 690 N N . LYS B 1 5 ? 54.879 -29.626 -3.636 1.00 7.63 5 LYS B N 1
ATOM 691 C CA . LYS B 1 5 ? 53.969 -29.263 -4.709 1.00 8.17 5 LYS B CA 1
ATOM 692 C C . LYS B 1 5 ? 54.280 -27.852 -5.182 1.00 5.98 5 LYS B C 1
ATOM 693 O O . LYS B 1 5 ? 54.221 -26.901 -4.399 1.00 5.39 5 LYS B O 1
ATOM 699 N N . VAL B 1 6 ? 54.627 -27.724 -6.459 1.00 5.18 6 VAL B N 1
ATOM 700 C CA . VAL B 1 6 ? 54.949 -26.426 -7.032 1.00 5.71 6 VAL B CA 1
ATOM 701 C C . VAL B 1 6 ? 53.926 -26.014 -8.082 1.00 8.69 6 VAL B C 1
ATOM 702 O O . VAL B 1 6 ? 53.628 -26.775 -9.008 1.00 11.62 6 VAL B O 1
ATOM 706 N N . TYR B 1 7 ? 53.400 -24.805 -7.935 1.00 8.87 7 TYR B N 1
ATOM 707 C CA . TYR B 1 7 ? 52.414 -24.276 -8.868 1.00 9.76 7 TYR B CA 1
ATOM 708 C C . TYR B 1 7 ? 53.024 -23.108 -9.630 1.00 11.23 7 TYR B C 1
ATOM 709 O O . TYR B 1 7 ? 53.435 -22.108 -9.036 1.00 10.87 7 TYR B O 1
ATOM 718 N N . VAL B 1 8 ? 53.088 -23.242 -10.947 1.00 10.12 8 VAL B N 1
ATOM 719 C CA . VAL B 1 8 ? 53.645 -22.195 -11.787 1.00 10.47 8 VAL B CA 1
ATOM 720 C C . VAL B 1 8 ? 52.540 -21.670 -12.694 1.00 12.86 8 VAL B C 1
ATOM 721 O O . VAL B 1 8 ? 51.900 -22.437 -13.420 1.00 12.18 8 VAL B O 1
ATOM 725 N N . SER B 1 9 ? 52.310 -20.364 -12.654 1.00 12.51 9 SER B N 1
ATOM 726 C CA . SER B 1 9 ? 51.256 -19.782 -13.472 1.00 14.22 9 SER B CA 1
ATOM 727 C C . SER B 1 9 ? 51.612 -18.439 -14.084 1.00 14.51 9 SER B C 1
ATOM 728 O O . SER B 1 9 ? 52.414 -17.674 -13.542 1.00 12.18 9 SER B O 1
ATOM 731 N N . LEU B 1 10 ? 50.994 -18.162 -15.227 1.00 10.89 10 LEU B N 1
ATOM 732 C CA . LEU B 1 10 ? 51.201 -16.904 -15.919 1.00 10.99 10 LEU B CA 1
ATOM 733 C C . LEU B 1 10 ? 50.723 -15.787 -14.983 1.00 9.13 10 LEU B C 1
ATOM 734 O O . LEU B 1 10 ? 49.682 -15.915 -14.338 1.00 8.50 10 LEU B O 1
ATOM 739 N N . LYS B 1 11 ? 51.486 -14.704 -14.884 1.00 10.60 11 LYS B N 1
ATOM 740 C CA . LYS B 1 11 ? 51.070 -13.601 -14.027 1.00 12.35 11 LYS B CA 1
ATOM 741 C C . LYS B 1 11 ? 49.728 -13.075 -14.542 1.00 13.08 11 LYS B C 1
ATOM 742 O O . LYS B 1 11 ? 49.488 -13.042 -15.751 1.00 11.01 11 LYS B O 1
ATOM 748 N N . GLU B 1 12 ? 48.852 -12.684 -13.623 1.00 20.41 12 GLU B N 1
ATOM 749 C CA . GLU B 1 12 ? 47.531 -12.179 -13.987 1.00 22.56 12 GLU B CA 1
ATOM 750 C C . GLU B 1 12 ? 47.615 -10.911 -14.835 1.00 24.27 12 GLU B C 1
ATOM 751 O O . GLU B 1 12 ? 46.639 -10.513 -15.467 1.00 27.74 12 GLU B O 1
ATOM 753 N N . SER B 1 13 ? 48.792 -10.291 -14.862 1.00 28.60 13 SER B N 1
ATOM 754 C CA . SER B 1 13 ? 49.030 -9.059 -15.603 1.00 28.66 13 SER B CA 1
ATOM 755 C C . SER B 1 13 ? 49.308 -9.346 -17.075 1.00 29.44 13 SER B C 1
ATOM 756 O O . SER B 1 13 ? 49.711 -8.433 -17.821 1.00 31.34 13 SER B O 1
ATOM 759 N N . VAL B 1 14 ? 49.094 -10.573 -17.523 1.00 20.27 14 VAL B N 1
ATOM 760 C CA . VAL B 1 14 ? 49.355 -10.942 -18.911 1.00 18.40 14 VAL B CA 1
ATOM 761 C C . VAL B 1 14 ? 48.141 -11.566 -19.593 1.00 17.21 14 VAL B C 1
ATOM 762 O O . VAL B 1 14 ? 47.460 -12.403 -19.004 1.00 17.32 14 VAL B O 1
ATOM 766 N N . LEU B 1 15 ? 47.874 -11.154 -20.833 1.00 16.15 15 LEU B N 1
ATOM 767 C CA . LEU B 1 15 ? 46.753 -11.709 -21.590 1.00 14.59 15 LEU B CA 1
ATOM 768 C C . LEU B 1 15 ? 46.967 -13.214 -21.696 1.00 12.66 15 LEU B C 1
ATOM 769 O O . LEU B 1 15 ? 48.083 -13.679 -21.931 1.00 14.61 15 LEU B O 1
ATOM 774 N N . ASP B 1 16 ? 45.889 -13.967 -21.527 1.00 12.35 16 ASP B N 1
ATOM 775 C CA . ASP B 1 16 ? 45.950 -15.421 -21.543 1.00 12.82 16 ASP B CA 1
ATOM 776 C C . ASP B 1 16 ? 45.045 -16.032 -22.622 1.00 11.72 16 ASP B C 1
ATOM 777 O O . ASP B 1 16 ? 43.957 -16.521 -22.328 1.00 10.88 16 ASP B O 1
ATOM 782 N N . PRO B 1 17 ? 45.495 -16.007 -23.891 1.00 11.29 17 PRO B N 1
ATOM 783 C CA . PRO B 1 17 ? 44.760 -16.542 -25.045 1.00 10.88 17 PRO B CA 1
ATOM 784 C C . PRO B 1 17 ? 44.371 -18.011 -24.899 1.00 12.78 17 PRO B C 1
ATOM 785 O O . PRO B 1 17 ? 43.276 -18.415 -25.291 1.00 9.67 17 PRO B O 1
ATOM 789 N N . GLN B 1 18 ? 45.282 -18.807 -24.345 1.00 10.10 18 GLN B N 1
ATOM 790 C CA . GLN B 1 18 ? 45.038 -20.233 -24.160 1.00 11.07 18 GLN B CA 1
ATOM 791 C C . GLN B 1 18 ? 43.850 -20.472 -23.236 1.00 11.32 18 GLN B C 1
ATOM 792 O O . GLN B 1 18 ? 42.996 -21.317 -23.514 1.00 10.33 18 GLN B O 1
ATOM 798 N N . GLY B 1 19 ? 43.795 -19.725 -22.138 1.00 10.97 19 GLY B N 1
ATOM 799 C CA . GLY B 1 19 ? 42.686 -19.869 -21.213 1.00 10.82 19 GLY B CA 1
ATOM 800 C C . GLY B 1 19 ? 41.393 -19.447 -21.890 1.00 10.65 19 GLY B C 1
ATOM 801 O O . GLY B 1 19 ? 40.340 -20.049 -21.681 1.00 8.48 19 GLY B O 1
ATOM 802 N N . SER B 1 20 ? 41.466 -18.398 -22.701 1.00 9.18 20 SER B N 1
ATOM 803 C CA . SER B 1 20 ? 40.288 -17.920 -23.420 1.00 9.54 20 SER B CA 1
ATOM 804 C C . SER B 1 20 ? 39.776 -19.001 -24.371 1.00 8.17 20 SER B C 1
ATOM 805 O O . SER B 1 20 ? 38.575 -19.262 -24.442 1.00 7.13 20 SER B O 1
ATOM 808 N N . ALA B 1 21 ? 40.698 -19.623 -25.096 1.00 8.51 21 ALA B N 1
ATOM 809 C CA . ALA B 1 21 ? 40.362 -20.674 -26.048 1.00 9.37 21 ALA B CA 1
ATOM 810 C C . ALA B 1 21 ? 39.745 -21.892 -25.362 1.00 9.56 21 ALA B C 1
ATOM 811 O O . ALA B 1 21 ? 38.814 -22.505 -25.886 1.00 10.50 21 ALA B O 1
ATOM 813 N N . VAL B 1 22 ? 40.268 -22.256 -24.196 1.00 9.51 22 VAL B N 1
ATOM 814 C CA . VAL B 1 22 ? 39.723 -23.398 -23.472 1.00 9.94 22 VAL B CA 1
ATOM 815 C C . VAL B 1 22 ? 38.313 -23.079 -22.989 1.00 10.12 22 VAL B C 1
ATOM 816 O O . VAL B 1 22 ? 37.426 -23.934 -23.022 1.00 6.25 22 VAL B O 1
ATOM 820 N N . GLN B 1 23 ? 38.107 -21.842 -22.545 1.00 8.39 23 GLN B N 1
ATOM 821 C CA . GLN B 1 23 ? 36.790 -21.421 -22.074 1.00 11.41 23 GLN B CA 1
ATOM 822 C C . GLN B 1 23 ? 35.787 -21.534 -23.226 1.00 9.79 23 GLN B C 1
ATOM 823 O O . GLN B 1 23 ? 34.686 -22.060 -23.065 1.00 8.21 23 GLN B O 1
ATOM 829 N N . HIS B 1 24 ? 36.176 -21.028 -24.390 1.00 10.38 24 HIS B N 1
ATOM 830 C CA . HIS B 1 24 ? 35.302 -21.073 -25.552 1.00 9.50 24 HIS B CA 1
ATOM 831 C C . HIS B 1 24 ? 35.011 -22.516 -25.949 1.00 9.80 24 HIS B C 1
ATOM 832 O O . HIS B 1 24 ? 33.887 -22.846 -26.327 1.00 8.48 24 HIS B O 1
ATOM 839 N N . ALA B 1 25 ? 36.026 -23.372 -25.854 1.00 9.35 25 ALA B N 1
ATOM 840 C CA . ALA B 1 25 ? 35.874 -24.786 -26.190 1.00 9.72 25 ALA B CA 1
ATOM 841 C C . ALA B 1 25 ? 34.831 -25.431 -25.285 1.00 9.21 25 ALA B C 1
ATOM 842 O O . ALA B 1 25 ? 34.003 -26.227 -25.733 1.00 8.16 25 ALA B O 1
ATOM 844 N N . LEU B 1 26 ? 34.878 -25.088 -24.005 1.00 7.56 26 LEU B N 1
ATOM 845 C CA . LEU B 1 26 ? 33.929 -25.640 -23.054 1.00 8.14 26 LEU B CA 1
ATOM 846 C C . LEU B 1 26 ? 32.505 -25.210 -23.412 1.00 8.29 26 LEU B C 1
ATOM 847 O O . LEU B 1 26 ? 31.576 -26.018 -23.352 1.00 4.82 26 LEU B O 1
ATOM 852 N N . HIS B 1 27 ? 32.339 -23.949 -23.800 1.00 8.63 27 HIS B N 1
ATOM 853 C CA . HIS B 1 27 ? 31.026 -23.452 -24.205 1.00 10.96 27 HIS B CA 1
ATOM 854 C C . HIS B 1 27 ? 30.538 -24.222 -25.436 1.00 10.72 27 HIS B C 1
ATOM 855 O O . HIS B 1 27 ? 29.388 -24.643 -25.501 1.00 8.65 27 HIS B O 1
ATOM 862 N N . SER B 1 28 ? 31.420 -24.402 -26.412 1.00 10.91 28 SER B N 1
ATOM 863 C CA . SER B 1 28 ? 31.059 -25.121 -27.630 1.00 13.89 28 SER B CA 1
ATOM 864 C C . SER B 1 28 ? 30.634 -26.552 -27.326 1.00 14.20 28 SER B C 1
ATOM 865 O O . SER B 1 28 ? 29.855 -27.144 -28.071 1.00 14.25 28 SER B O 1
ATOM 876 N N . THR B 1 30 ? 28.948 -27.335 -24.796 1.00 9.96 30 THR B N 1
ATOM 877 C CA . THR B 1 30 ? 27.718 -27.123 -24.018 1.00 8.74 30 THR B CA 1
ATOM 878 C C . THR B 1 30 ? 27.910 -26.934 -22.513 1.00 7.43 30 THR B C 1
ATOM 879 O O . THR B 1 30 ? 26.947 -27.005 -21.752 1.00 5.39 30 THR B O 1
ATOM 883 N N . TYR B 1 31 ? 29.143 -26.696 -22.080 1.00 5.31 31 TYR B N 1
ATOM 884 C CA . TYR B 1 31 ? 29.395 -26.453 -20.663 1.00 6.18 31 TYR B CA 1
ATOM 885 C C . TYR B 1 31 ? 29.442 -24.938 -20.537 1.00 5.40 31 TYR B C 1
ATOM 886 O O . TYR B 1 31 ? 30.456 -24.340 -20.170 1.00 6.17 31 TYR B O 1
ATOM 895 N N . ASN B 1 32 ? 28.309 -24.329 -20.867 1.00 7.77 32 ASN B N 1
ATOM 896 C CA . ASN B 1 32 ? 28.154 -22.880 -20.864 1.00 9.33 32 ASN B CA 1
ATOM 897 C C . ASN B 1 32 ? 28.192 -22.201 -19.498 1.00 9.66 32 ASN B C 1
ATOM 898 O O . ASN B 1 32 ? 28.198 -20.970 -19.416 1.00 9.18 32 ASN B O 1
ATOM 903 N N . GLU B 1 33 ? 28.212 -22.990 -18.427 1.00 7.11 33 GLU B N 1
ATOM 904 C CA . GLU B 1 33 ? 28.263 -22.400 -17.100 1.00 8.73 33 GLU B CA 1
ATOM 905 C C . GLU B 1 33 ? 29.628 -21.791 -16.780 1.00 8.37 33 GLU B C 1
ATOM 906 O O . GLU B 1 33 ? 29.735 -20.937 -15.903 1.00 6.32 33 GLU B O 1
ATOM 912 N N . VAL B 1 34 ? 30.663 -22.214 -17.504 1.00 10.98 34 VAL B N 1
ATOM 913 C CA . VAL B 1 34 ? 32.017 -21.712 -17.280 1.00 12.20 34 VAL B CA 1
ATOM 914 C C . VAL B 1 34 ? 32.131 -20.211 -17.553 1.00 15.30 34 VAL B C 1
ATOM 915 O O . VAL B 1 34 ? 31.697 -19.725 -18.601 1.00 14.94 34 VAL B O 1
ATOM 919 N N . GLN B 1 35 ? 32.710 -19.483 -16.603 0.00 21.99 35 GLN B N 1
AT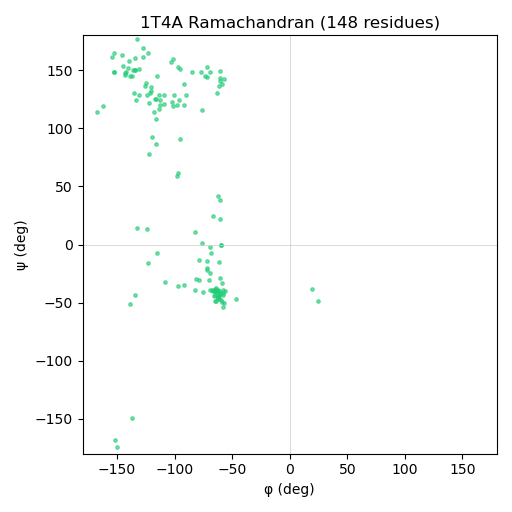OM 920 C CA . GLN B 1 35 ? 32.872 -18.040 -16.737 0.00 23.78 35 GLN B CA 1
ATOM 921 C C . GLN B 1 35 ? 34.317 -17.631 -16.981 0.00 23.09 35 GLN B C 1
ATOM 922 O O . GLN B 1 35 ? 34.585 -16.645 -17.666 0.00 22.92 35 GLN B O 1
ATOM 928 N N . ASP B 1 36 ? 35.245 -18.390 -16.413 1.00 12.14 36 ASP B N 1
ATOM 929 C CA . ASP B 1 36 ? 36.662 -18.099 -16.562 1.00 12.26 36 ASP B CA 1
ATOM 930 C C . ASP B 1 36 ? 37.470 -19.389 -16.424 1.00 11.46 36 ASP B C 1
ATOM 931 O O . ASP B 1 36 ? 37.079 -20.302 -15.701 1.00 8.95 36 ASP B O 1
ATOM 936 N N . VAL B 1 37 ? 38.591 -19.457 -17.130 1.00 9.89 37 VAL B N 1
ATOM 937 C CA . VAL B 1 37 ? 39.456 -20.625 -17.077 1.00 9.85 37 VAL B CA 1
ATOM 938 C C . VAL B 1 37 ? 40.900 -20.172 -16.958 1.00 9.99 37 VAL B C 1
ATOM 939 O O . VAL B 1 37 ? 41.350 -19.311 -17.709 1.00 7.58 37 VAL B O 1
ATOM 943 N N . ARG B 1 38 ? 41.617 -20.751 -16.001 1.00 12.95 38 ARG B N 1
ATOM 944 C CA . ARG B 1 38 ? 43.020 -20.425 -15.785 1.00 15.63 38 ARG B CA 1
ATOM 945 C C . ARG B 1 38 ? 43.773 -21.742 -15.705 1.00 13.29 38 ARG B C 1
ATOM 946 O O . ARG B 1 38 ? 43.383 -22.634 -14.957 1.00 14.49 38 ARG B O 1
ATOM 954 N N . ILE B 1 39 ? 44.843 -21.867 -16.479 1.00 11.37 39 ILE B N 1
ATOM 955 C CA . ILE B 1 39 ? 45.621 -23.097 -16.486 1.00 11.66 39 ILE B CA 1
ATOM 956 C C . ILE B 1 39 ? 47.089 -22.847 -16.170 1.00 11.86 39 ILE B C 1
ATOM 957 O O . ILE B 1 39 ? 47.730 -21.998 -16.785 1.00 12.22 39 ILE B O 1
ATOM 962 N N . GLY B 1 40 ? 47.609 -23.599 -15.206 1.00 14.50 40 GLY B N 1
ATOM 963 C CA . GLY B 1 40 ? 48.995 -23.459 -14.816 1.00 13.38 40 GLY B CA 1
ATOM 964 C C . GLY B 1 40 ? 49.655 -24.818 -14.718 1.00 13.64 40 GLY B C 1
ATOM 965 O O . GLY B 1 40 ? 49.009 -25.854 -14.909 1.00 10.15 40 GLY B O 1
ATOM 966 N N . LYS B 1 41 ? 50.949 -24.814 -14.426 1.00 11.72 41 LYS B N 1
ATOM 967 C CA . LYS B 1 41 ? 51.706 -26.049 -14.300 1.00 14.99 41 LYS B CA 1
ATOM 968 C C . LYS B 1 41 ? 51.699 -26.514 -12.851 1.00 14.49 41 LYS B C 1
ATOM 969 O O . LYS B 1 41 ? 51.830 -25.711 -11.924 1.00 14.43 41 LYS B O 1
ATOM 975 N N . TYR B 1 42 ? 51.531 -27.816 -12.663 1.00 20.65 42 TYR B N 1
ATOM 976 C CA . TYR B 1 42 ? 51.508 -28.409 -11.335 1.00 19.68 42 TYR B CA 1
ATOM 977 C C . TYR B 1 42 ? 52.581 -29.482 -11.264 1.00 20.32 42 TYR B C 1
ATOM 978 O O . TYR B 1 42 ? 52.548 -30.452 -12.020 1.00 19.95 42 TYR B O 1
ATOM 995 N N . GLU B 1 44 ? 55.066 -32.139 -8.772 1.00 8.87 44 GLU B N 1
ATOM 996 C CA . GLU B 1 44 ? 55.234 -32.847 -7.513 1.00 9.42 44 GLU B CA 1
ATOM 997 C C . GLU B 1 44 ? 56.684 -33.307 -7.490 1.00 9.88 44 GLU B C 1
ATOM 998 O O . GLU B 1 44 ? 57.099 -34.124 -8.316 1.00 10.55 44 GLU B O 1
ATOM 1000 N N . LEU B 1 45 ? 57.459 -32.758 -6.563 1.00 11.42 45 LEU B N 1
ATOM 1001 C CA . LEU B 1 45 ? 58.868 -33.107 -6.445 1.00 12.56 45 LEU B CA 1
ATOM 1002 C C . LEU B 1 45 ? 59.116 -33.854 -5.142 1.00 12.78 45 LEU B C 1
ATOM 1003 O O . LEU B 1 45 ? 58.779 -33.350 -4.071 1.00 12.47 45 LEU B O 1
ATOM 1008 N N . THR B 1 46 ? 59.689 -35.054 -5.234 1.00 10.36 46 THR B N 1
ATOM 1009 C CA . THR B 1 46 ? 60.010 -35.830 -4.040 1.00 9.29 46 THR B CA 1
ATOM 1010 C C . THR B 1 46 ? 61.445 -35.432 -3.704 1.00 9.04 46 THR B C 1
ATOM 1011 O O . THR B 1 46 ? 62.360 -35.609 -4.515 1.00 5.99 46 THR B O 1
ATOM 1015 N N . ILE B 1 47 ? 61.621 -34.873 -2.509 1.00 9.51 47 ILE B N 1
ATOM 1016 C CA . ILE B 1 47 ? 62.912 -34.376 -2.053 1.00 9.82 47 ILE B CA 1
ATOM 1017 C C . ILE B 1 47 ? 63.397 -35.036 -0.770 1.00 8.92 47 ILE B C 1
ATOM 1018 O O . ILE B 1 47 ? 62.676 -35.120 0.221 1.00 7.58 47 ILE B O 1
ATOM 1023 N N . GLU B 1 48 ? 64.640 -35.490 -0.811 1.00 10.02 48 GLU B N 1
ATOM 1024 C CA . GLU B 1 48 ? 65.275 -36.146 0.313 1.00 11.59 48 GLU B CA 1
ATOM 1025 C C . GLU B 1 48 ? 66.081 -35.102 1.079 1.00 13.84 48 GLU B C 1
ATOM 1026 O O . GLU B 1 48 ? 66.539 -34.116 0.504 1.00 11.34 48 GLU B O 1
ATOM 1032 N N . LYS B 1 49 ? 66.234 -35.316 2.381 1.00 11.76 49 LYS B N 1
ATOM 1033 C CA . LYS B 1 49 ? 66.984 -34.410 3.244 1.00 14.02 49 LYS B CA 1
ATOM 1034 C C . LYS B 1 49 ? 68.423 -34.215 2.764 1.00 12.67 49 LYS B C 1
ATOM 1035 O O . LYS B 1 49 ? 69.066 -35.150 2.283 1.00 11.80 49 LYS B O 1
ATOM 1041 N N . SER B 1 50 ? 68.922 -32.993 2.894 1.00 11.24 50 SER B N 1
ATOM 1042 C CA . SER B 1 50 ? 70.287 -32.671 2.496 1.00 11.74 50 SER B CA 1
ATOM 1043 C C . SER B 1 50 ? 70.793 -31.550 3.386 1.00 11.58 50 SER B C 1
ATOM 1044 O O . SER B 1 50 ? 70.114 -31.151 4.325 1.00 8.67 50 SER B O 1
ATOM 1047 N N . ASP B 1 51 ? 71.982 -31.040 3.086 1.00 16.05 51 ASP B N 1
ATOM 1048 C CA . ASP B 1 51 ? 72.558 -29.954 3.872 1.00 18.15 51 ASP B CA 1
ATOM 1049 C C . ASP B 1 51 ? 71.843 -28.621 3.648 1.00 16.91 51 ASP B C 1
ATOM 1050 O O . ASP B 1 51 ? 71.919 -27.726 4.483 1.00 16.96 51 ASP B O 1
ATOM 1055 N N . ARG B 1 52 ? 71.152 -28.484 2.523 1.00 15.09 52 ARG B N 1
ATOM 1056 C CA . ARG B 1 52 ? 70.440 -27.243 2.239 1.00 15.67 52 ARG B CA 1
ATOM 1057 C C . ARG B 1 52 ? 69.060 -27.222 2.886 1.00 15.20 52 ARG B C 1
ATOM 1058 O O . ARG B 1 52 ? 68.434 -28.267 3.060 1.00 13.30 52 ARG B O 1
ATOM 1066 N N . ASP B 1 53 ? 68.602 -26.031 3.261 1.00 13.19 53 ASP B N 1
ATOM 1067 C CA . ASP B 1 53 ? 67.281 -25.885 3.865 1.00 14.46 53 ASP B CA 1
ATOM 1068 C C . ASP B 1 53 ? 66.262 -26.071 2.738 1.00 11.47 53 ASP B C 1
ATOM 1069 O O . ASP B 1 53 ? 66.513 -25.670 1.604 1.00 11.33 53 ASP B O 1
ATOM 1074 N N . LEU B 1 54 ? 65.120 -26.669 3.052 1.00 12.96 54 LEU B N 1
ATOM 1075 C CA . LEU B 1 54 ? 64.091 -26.932 2.046 1.00 13.35 54 LEU B CA 1
ATOM 1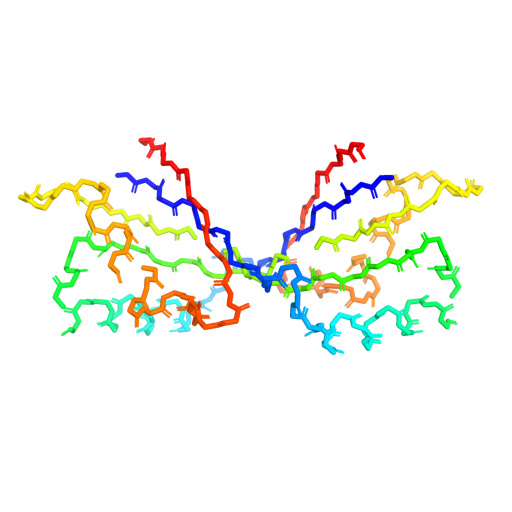076 C C . LEU B 1 54 ? 63.573 -25.705 1.304 1.00 13.47 54 LEU B C 1
ATOM 1077 O O . LEU B 1 54 ? 63.398 -25.740 0.088 1.00 13.28 54 LEU B O 1
ATOM 1082 N N . ASP B 1 55 ? 63.325 -24.623 2.032 1.00 8.87 55 ASP B N 1
ATOM 1083 C CA . ASP B 1 55 ? 62.818 -23.409 1.408 1.00 11.21 55 ASP B CA 1
ATOM 1084 C C . ASP B 1 55 ? 63.824 -22.778 0.444 1.00 8.79 55 ASP B C 1
ATOM 1085 O O . ASP B 1 55 ? 63.445 -22.306 -0.622 1.00 8.73 55 ASP B O 1
ATOM 1090 N N . VAL B 1 56 ? 65.102 -22.780 0.810 1.00 9.92 56 VAL B N 1
ATOM 1091 C CA . VAL B 1 56 ? 66.152 -22.222 -0.049 1.00 9.57 56 VAL B CA 1
ATOM 1092 C C . VAL B 1 56 ? 66.275 -23.054 -1.335 1.00 9.59 56 VAL B C 1
ATOM 1093 O O . VAL B 1 56 ? 66.375 -22.512 -2.443 1.00 7.49 56 VAL B O 1
ATOM 1097 N N . LEU B 1 57 ? 66.263 -24.374 -1.173 1.00 8.40 57 LEU B N 1
ATOM 1098 C CA . LEU B 1 57 ? 66.355 -25.302 -2.299 1.00 8.31 57 LEU B CA 1
ATOM 1099 C C . LEU B 1 57 ? 65.238 -25.095 -3.321 1.00 6.18 57 LEU B C 1
ATOM 1100 O O . LEU B 1 57 ? 65.499 -24.928 -4.510 1.00 4.82 57 LEU B O 1
ATOM 1105 N N . VAL B 1 58 ? 63.992 -25.115 -2.855 1.00 9.48 58 VAL B N 1
ATOM 1106 C CA . VAL B 1 58 ? 62.848 -24.965 -3.745 1.00 9.69 58 VAL B CA 1
ATOM 1107 C C . VAL B 1 58 ? 62.832 -23.658 -4.537 1.00 8.95 58 VAL B C 1
ATOM 1108 O O . VAL B 1 58 ? 62.652 -23.668 -5.754 1.00 7.79 58 VAL B O 1
ATOM 1112 N N . LYS B 1 59 ? 63.025 -22.533 -3.861 1.00 7.09 59 LYS B N 1
ATOM 1113 C CA . LYS B 1 59 ? 63.004 -21.255 -4.565 1.00 6.37 59 LYS B CA 1
ATOM 1114 C C . LYS B 1 59 ? 64.147 -21.165 -5.563 1.00 5.88 59 LYS B C 1
ATOM 1115 O O . LYS B 1 59 ? 63.981 -20.627 -6.655 1.00 5.66 59 LYS B O 1
ATOM 1121 N N . GLU B 1 60 ? 65.303 -21.705 -5.194 1.00 6.81 60 GLU B N 1
ATOM 1122 C CA . GLU B 1 60 ? 66.466 -21.680 -6.074 1.00 8.60 60 GLU B CA 1
ATOM 1123 C C . GLU B 1 60 ? 66.146 -22.422 -7.373 1.00 9.57 60 GLU B C 1
ATOM 1124 O O . GLU B 1 60 ? 66.483 -21.961 -8.463 1.00 11.35 60 GLU B O 1
ATOM 1138 N N . CYS B 1 62 ? 63.116 -23.011 -8.612 1.00 7.46 62 CYS B N 1
ATOM 1139 C CA . CYS B 1 62 ? 62.053 -22.325 -9.342 1.00 9.61 62 CYS B CA 1
ATOM 1140 C C . CYS B 1 62 ? 62.608 -21.089 -10.044 1.00 9.51 62 CYS B C 1
ATOM 1141 O O . CYS B 1 62 ? 62.208 -20.775 -11.161 1.00 8.35 62 CYS B O 1
ATOM 1144 N N . GLU B 1 63 ? 63.534 -20.393 -9.384 1.00 14.85 63 GLU B N 1
ATOM 1145 C CA . GLU B 1 63 ? 64.144 -19.191 -9.954 1.00 15.70 63 GLU B CA 1
ATOM 1146 C C . GLU B 1 63 ? 65.073 -19.531 -11.119 1.00 15.21 63 GLU B C 1
ATOM 1147 O O . GLU B 1 63 ? 65.229 -18.745 -12.047 1.00 13.65 63 GLU B O 1
ATOM 1153 N N . LYS B 1 64 ? 65.681 -20.711 -11.074 1.00 12.02 64 LYS B N 1
ATOM 1154 C CA . LYS B 1 64 ? 66.615 -21.102 -12.121 1.00 12.64 64 LYS B CA 1
ATOM 1155 C C . LYS B 1 64 ? 66.096 -21.983 -13.246 1.00 13.59 64 LYS B C 1
ATOM 1156 O O . LYS B 1 64 ? 66.521 -21.825 -14.392 1.00 16.73 64 LYS B O 1
ATOM 1162 N N . LEU B 1 65 ? 65.183 -22.898 -12.945 1.00 10.46 65 LEU B N 1
ATOM 1163 C CA . LEU B 1 65 ? 64.719 -23.816 -13.976 1.00 10.78 65 LEU B CA 1
ATOM 1164 C C . LEU B 1 65 ? 63.220 -24.062 -14.090 1.00 10.39 65 LEU B C 1
ATOM 1165 O O . LEU B 1 65 ? 62.680 -24.090 -15.191 1.00 10.04 65 LEU B O 1
ATOM 1170 N N . LEU B 1 66 ? 62.548 -24.246 -12.960 1.00 10.01 66 LEU B N 1
ATOM 1171 C CA . LEU B 1 66 ? 61.126 -24.548 -12.986 1.00 9.89 66 LEU B CA 1
ATOM 1172 C C . LEU B 1 66 ? 60.218 -23.395 -13.374 1.00 11.32 66 LEU B C 1
ATOM 1173 O O . LEU B 1 66 ? 59.048 -23.610 -13.679 1.00 12.30 66 LEU B O 1
ATOM 1178 N N . ALA B 1 67 ? 60.747 -22.178 -13.375 1.00 12.90 67 ALA B N 1
ATOM 1179 C CA . ALA B 1 67 ? 59.928 -21.026 -13.723 1.00 13.50 67 ALA B CA 1
ATOM 1180 C C . ALA B 1 67 ? 60.721 -19.864 -14.312 1.00 12.78 67 ALA B C 1
ATOM 1181 O O . ALA B 1 67 ? 61.944 -19.823 -14.226 1.00 13.54 67 ALA B O 1
ATOM 1183 N N . ASN B 1 68 ? 59.996 -18.936 -14.931 1.00 11.82 68 ASN B N 1
ATOM 1184 C CA . ASN B 1 68 ? 60.568 -17.725 -15.506 1.00 12.34 68 ASN B CA 1
ATOM 1185 C C . ASN B 1 68 ? 59.836 -16.648 -14.727 1.00 13.65 68 ASN B C 1
ATOM 1186 O O . ASN B 1 68 ? 58.739 -16.239 -15.099 1.00 10.14 68 ASN B O 1
ATOM 1191 N N . THR B 1 69 ? 60.443 -16.210 -13.631 1.00 13.75 69 THR B N 1
ATOM 1192 C CA . THR B 1 69 ? 59.841 -15.211 -12.759 1.00 15.98 69 THR B CA 1
ATOM 1193 C C . THR B 1 69 ? 59.535 -13.865 -13.412 1.00 16.21 69 THR B C 1
ATOM 1194 O O . THR B 1 69 ? 59.021 -12.959 -12.763 1.00 17.26 69 THR B O 1
ATOM 1198 N N . VAL B 1 70 ? 59.847 -13.729 -14.692 1.00 25.90 70 VAL B N 1
ATOM 1199 C CA . VAL B 1 70 ? 59.561 -12.483 -15.387 1.00 25.13 70 VAL B CA 1
ATOM 1200 C C . VAL B 1 70 ? 58.106 -12.478 -15.833 1.00 24.46 70 VAL B C 1
ATOM 1201 O O . VAL B 1 70 ? 57.423 -11.454 -15.752 1.00 24.51 70 VAL B O 1
ATOM 1205 N N . ILE B 1 71 ? 57.630 -13.633 -16.288 1.00 14.81 71 ILE B N 1
ATOM 1206 C CA . ILE B 1 71 ? 56.259 -13.749 -16.772 1.00 14.09 71 ILE B CA 1
ATOM 1207 C C . ILE B 1 71 ? 55.367 -14.672 -15.948 1.00 12.89 71 ILE B C 1
ATOM 1208 O O . ILE B 1 71 ? 54.163 -14.733 -16.187 1.00 11.64 71 ILE B O 1
ATOM 1213 N N . GLU B 1 72 ? 55.945 -15.378 -14.980 1.00 12.59 72 GLU B N 1
ATOM 1214 C CA . GLU B 1 72 ? 55.164 -16.307 -14.168 1.00 12.60 72 GLU B CA 1
ATOM 1215 C C . GLU B 1 72 ? 55.371 -16.158 -12.668 1.00 13.69 72 GLU B C 1
ATOM 1216 O O . GLU B 1 72 ? 56.437 -15.743 -12.208 1.00 12.31 72 GLU B O 1
ATOM 1222 N N . ASP B 1 73 ? 54.330 -16.499 -11.916 1.00 13.59 73 ASP B N 1
ATOM 1223 C CA . ASP B 1 73 ? 54.387 -16.481 -10.464 1.00 12.66 73 ASP B CA 1
ATOM 1224 C C . ASP B 1 73 ? 54.539 -17.953 -10.121 1.00 11.72 73 ASP B C 1
ATOM 1225 O O . ASP B 1 73 ? 54.184 -18.817 -10.925 1.00 9.41 73 ASP B O 1
ATOM 1230 N N . TYR B 1 74 ? 55.074 -18.244 -8.943 1.00 7.82 74 TYR B N 1
ATOM 1231 C CA . TYR B 1 74 ? 55.200 -19.624 -8.518 1.00 7.21 74 TYR B CA 1
ATOM 1232 C C . TYR B 1 74 ? 54.986 -19.640 -7.016 1.00 8.17 74 TYR B C 1
ATOM 1233 O O . TYR B 1 74 ? 55.206 -18.638 -6.339 1.00 6.69 74 TYR B O 1
ATOM 1242 N N . ARG B 1 75 ? 54.530 -20.770 -6.502 1.00 9.11 75 ARG B N 1
ATOM 1243 C CA . ARG B 1 75 ? 54.316 -20.923 -5.071 1.00 9.45 75 ARG B CA 1
ATOM 1244 C C . ARG B 1 75 ? 54.438 -22.412 -4.794 1.00 10.05 75 ARG B C 1
ATOM 1245 O O . ARG B 1 75 ? 54.343 -23.227 -5.722 1.00 9.66 75 ARG B O 1
ATOM 1253 N N . TYR B 1 76 ? 54.664 -22.778 -3.537 1.00 6.52 76 TYR B N 1
ATOM 1254 C CA . TYR B 1 76 ? 54.803 -24.185 -3.209 1.00 6.69 76 TYR B CA 1
ATOM 1255 C C . TYR B 1 76 ? 54.252 -24.560 -1.837 1.00 7.35 76 TYR B C 1
ATOM 1256 O O . TYR B 1 76 ? 54.018 -23.704 -0.979 1.00 5.40 76 TYR B O 1
ATOM 1265 N N . GLU B 1 77 ? 54.038 -25.859 -1.657 1.00 7.70 77 GLU B N 1
ATOM 1266 C CA . GLU B 1 77 ? 53.517 -26.419 -0.420 1.00 10.79 77 GLU B CA 1
ATOM 1267 C C . GLU B 1 77 ? 54.316 -27.693 -0.159 1.00 11.29 77 GLU B C 1
ATOM 1268 O O . GLU B 1 77 ? 54.684 -28.402 -1.097 1.00 11.43 77 GLU B O 1
ATOM 1274 N N . VAL B 1 78 ? 54.575 -27.989 1.108 1.00 12.79 78 VAL B N 1
ATOM 1275 C CA . VAL B 1 78 ? 55.340 -29.182 1.457 1.00 13.11 78 VAL B CA 1
ATOM 1276 C C . VAL B 1 78 ? 54.569 -30.139 2.355 1.00 12.97 78 VAL B C 1
ATOM 1277 O O . VAL B 1 78 ? 53.914 -29.719 3.304 1.00 11.84 78 VAL B O 1
ATOM 1281 N N . GLU B 1 79 ? 54.646 -31.427 2.039 1.00 9.12 79 GLU B N 1
ATOM 1282 C CA . GLU B 1 79 ? 53.99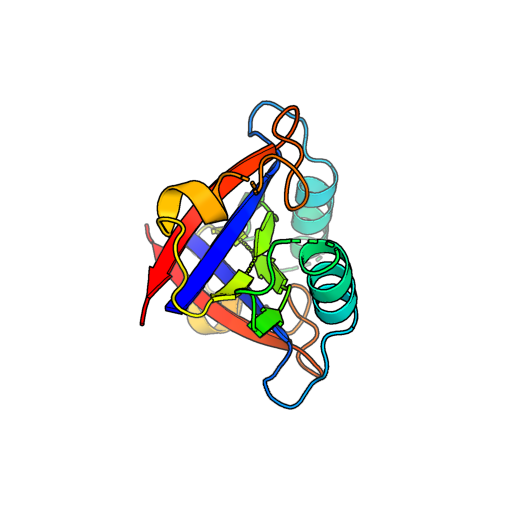9 -32.460 2.839 1.00 9.62 79 GLU B CA 1
ATOM 1283 C C . GLU B 1 79 ? 55.021 -33.572 3.012 1.00 9.60 79 GLU B C 1
ATOM 1284 O O . GLU B 1 79 ? 55.986 -33.641 2.256 1.00 8.68 79 GLU B O 1
ATOM 1290 N N . GLU B 1 80 ? 54.817 -34.427 4.009 1.00 12.21 80 GLU B N 1
ATOM 1291 C CA . GLU B 1 80 ? 55.737 -35.532 4.265 1.00 14.25 80 GLU B CA 1
ATOM 1292 C C . GLU B 1 80 ? 55.225 -36.842 3.678 1.00 15.88 80 GLU B C 1
ATOM 1293 O O . GLU B 1 80 ? 55.968 -37.477 2.890 1.00 16.16 80 GLU B O 1
#

CATH classification: 3.30.1280.10

InterPro domains:
  IPR003850 Phosphoribosylformylglycinamidine synthase subunit PurS [MF_01926] (2-78)
  IPR003850 Phosphoribosylformylglycinamidine synthase subunit PurS [PF02700] (3-78)
  IPR003850 Phosphoribosylformylglycinamidine synthase subunit PurS [PTHR34696] (1-81)
  IPR003850 Phosphoribosylformylglycinamidine synthase subunit PurS [TIGR00302] (2-80)
  IPR036604 Phosphoribosylformylglycinamidine synthase subunit PurS-like superfamily [G3DSA:3.30.1280.10] (1-84)
  IPR036604 Phosphoribosylformylglycinamidine synthase subunit PurS-like superfamily [SSF82697] (1-80)

Secondary structure (DSSP, 8-state):
-EEEEEEEE-TTS--HHHHHHHHHHH---TTEEEE---B--EEE---SS-HHHHHH--TTTT--TTTEEEEEEEE-/-EEEEEEEE-TTS--HHHHHHHHHHH---TTEEEE---B--EEE---SS-HHHHHH--TTTT--TTTEEEEEEEE-